Protein AF-A0A535T461-F1 (afdb_monomer)

pLDDT: mean 93.83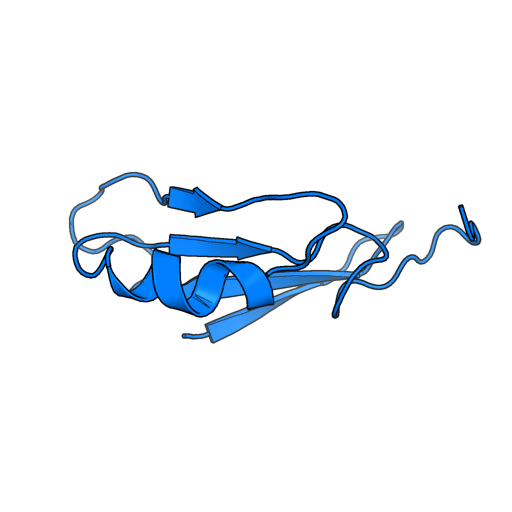, std 5.35, range [72.31, 98.25]

Structure (mmCIF, N/CA/C/O backbone):
data_AF-A0A535T461-F1
#
_entry.id   AF-A0A535T461-F1
#
loop_
_atom_site.group_PDB
_atom_site.id
_atom_site.type_symbol
_atom_site.label_atom_id
_atom_site.label_alt_id
_atom_site.label_comp_id
_atom_site.label_asym_id
_atom_site.label_entity_id
_atom_site.label_seq_id
_atom_site.pdbx_PDB_ins_code
_atom_site.Cartn_x
_atom_site.Cartn_y
_atom_site.Cartn_z
_atom_site.occupancy
_atom_site.B_iso_or_equiv
_atom_site.auth_seq_id
_atom_site.auth_comp_id
_atom_site.auth_asym_id
_atom_site.auth_atom_id
_atom_site.pdbx_PDB_model_num
ATOM 1 N N . MET A 1 1 ? -9.856 7.553 0.711 1.00 89.75 1 MET A N 1
ATOM 2 C CA . MET A 1 1 ? -8.636 6.847 0.279 1.00 89.75 1 MET A CA 1
ATOM 3 C C . MET A 1 1 ? -7.625 7.902 -0.107 1.00 89.75 1 MET A C 1
ATOM 5 O O . MET A 1 1 ? -8.006 8.825 -0.820 1.00 89.75 1 MET A O 1
ATOM 9 N N . THR A 1 2 ? -6.391 7.772 0.365 1.00 96.44 2 THR A N 1
ATOM 10 C CA . THR A 1 2 ? -5.292 8.672 0.000 1.00 96.44 2 THR A CA 1
ATOM 11 C C . THR A 1 2 ? -4.185 7.855 -0.641 1.00 96.44 2 THR A C 1
ATOM 13 O O . THR A 1 2 ? -3.736 6.868 -0.063 1.00 96.44 2 THR A O 1
ATOM 16 N N . THR A 1 3 ? -3.757 8.262 -1.831 1.00 97.69 3 THR A N 1
ATOM 17 C CA . THR A 1 3 ? -2.628 7.644 -2.528 1.00 97.69 3 THR A CA 1
ATOM 18 C C . THR A 1 3 ? -1.328 8.288 -2.074 1.00 97.69 3 THR A C 1
ATOM 20 O O . THR A 1 3 ? -1.202 9.514 -2.042 1.00 97.69 3 THR A O 1
ATOM 23 N N . HIS A 1 4 ? -0.340 7.458 -1.772 1.00 97.88 4 HIS A N 1
ATOM 24 C CA . HIS A 1 4 ? 0.998 7.874 -1.386 1.00 97.88 4 HIS A CA 1
ATOM 25 C C . HIS A 1 4 ? 2.034 7.313 -2.355 1.00 97.88 4 HIS A C 1
ATOM 27 O O . HIS A 1 4 ? 1.846 6.264 -2.972 1.00 97.88 4 HIS A O 1
ATOM 33 N N . LYS A 1 5 ? 3.161 8.019 -2.462 1.00 98.00 5 LYS A N 1
ATOM 34 C CA . LYS A 1 5 ? 4.331 7.572 -3.214 1.00 98.00 5 LYS A CA 1
ATOM 35 C C . LYS A 1 5 ? 5.566 7.648 -2.329 1.00 98.00 5 LYS A C 1
ATOM 37 O O . LYS A 1 5 ? 5.936 8.727 -1.873 1.00 98.00 5 LYS A O 1
ATOM 42 N N . LEU A 1 6 ? 6.207 6.506 -2.119 1.00 97.50 6 LEU A N 1
ATOM 43 C CA . LEU A 1 6 ? 7.518 6.408 -1.498 1.00 97.50 6 LEU A CA 1
ATOM 44 C C . LEU A 1 6 ? 8.581 6.356 -2.596 1.00 97.50 6 LEU A C 1
ATOM 46 O O . LEU A 1 6 ? 8.667 5.393 -3.357 1.00 97.50 6 LEU A O 1
ATOM 50 N N . VAL A 1 7 ? 9.389 7.410 -2.669 1.00 97.50 7 VAL A N 1
ATOM 51 C CA . VAL A 1 7 ? 10.494 7.515 -3.622 1.00 97.50 7 VAL A CA 1
ATOM 52 C C . VAL A 1 7 ? 11.732 6.854 -3.026 1.00 97.50 7 VAL A C 1
ATOM 54 O O . VAL A 1 7 ? 12.192 7.242 -1.954 1.00 97.50 7 VAL A O 1
ATOM 57 N N . THR A 1 8 ? 12.294 5.873 -3.732 1.00 95.56 8 THR A N 1
ATOM 58 C CA . THR A 1 8 ? 13.557 5.219 -3.360 1.00 95.56 8 THR A CA 1
ATOM 59 C C . THR A 1 8 ? 14.548 5.246 -4.525 1.00 95.56 8 THR A C 1
ATOM 61 O O . THR A 1 8 ? 14.194 5.613 -5.650 1.00 95.56 8 THR A O 1
ATOM 64 N N . ALA A 1 9 ? 15.791 4.826 -4.269 1.00 95.44 9 ALA A N 1
ATOM 65 C CA . ALA A 1 9 ? 16.804 4.678 -5.314 1.00 95.44 9 ALA A CA 1
ATOM 66 C C . ALA A 1 9 ? 16.435 3.598 -6.351 1.00 95.44 9 ALA A C 1
ATOM 68 O O . ALA A 1 9 ? 16.722 3.760 -7.531 1.00 95.44 9 ALA A O 1
ATOM 69 N N . GLY A 1 10 ? 15.786 2.506 -5.926 1.00 95.25 10 GLY A N 1
ATOM 70 C CA . GLY A 1 10 ? 15.508 1.350 -6.789 1.00 95.25 10 GLY A CA 1
ATOM 71 C C . GLY A 1 10 ? 14.120 1.335 -7.436 1.00 95.25 10 GLY A C 1
ATOM 72 O O . GLY A 1 10 ? 13.918 0.614 -8.418 1.00 95.25 10 GLY A O 1
ATOM 73 N N . ALA A 1 11 ? 13.158 2.081 -6.889 1.00 96.25 11 ALA A N 1
ATOM 74 C CA . ALA A 1 11 ? 11.793 2.188 -7.404 1.00 96.25 11 ALA A CA 1
ATOM 75 C C . ALA A 1 11 ? 11.017 3.356 -6.772 1.00 96.25 11 ALA A C 1
ATOM 77 O O . ALA A 1 11 ? 11.308 3.775 -5.649 1.00 96.25 11 ALA A O 1
ATOM 78 N N . ASP A 1 12 ? 9.985 3.820 -7.468 1.00 97.75 12 ASP A N 1
ATOM 79 C CA . ASP A 1 12 ? 8.853 4.494 -6.836 1.00 97.75 12 ASP A CA 1
ATOM 80 C C . ASP A 1 12 ? 7.825 3.451 -6.413 1.00 97.75 12 ASP A C 1
ATOM 82 O O . ASP A 1 12 ? 7.423 2.611 -7.216 1.00 97.75 12 ASP A O 1
ATOM 86 N N . ILE A 1 13 ? 7.408 3.519 -5.152 1.00 97.44 13 ILE A N 1
ATOM 87 C CA . ILE A 1 13 ? 6.457 2.599 -4.537 1.00 97.44 13 ILE A CA 1
ATOM 88 C C . ILE A 1 13 ? 5.158 3.349 -4.268 1.00 97.44 13 ILE A C 1
ATOM 90 O O . ILE A 1 13 ? 5.138 4.291 -3.473 1.00 97.44 13 ILE A O 1
ATOM 94 N N . VAL A 1 14 ? 4.080 2.938 -4.932 1.00 98.25 14 VAL A N 1
ATOM 95 C CA . VAL A 1 14 ? 2.746 3.521 -4.773 1.00 98.25 14 VAL A CA 1
ATOM 96 C C . VAL A 1 14 ? 1.872 2.608 -3.922 1.00 98.25 14 VAL A C 1
ATOM 98 O O . VAL A 1 14 ? 1.817 1.396 -4.132 1.00 98.25 14 VAL A O 1
ATOM 101 N N . TYR A 1 15 ? 1.197 3.204 -2.945 1.00 97.88 15 TYR A N 1
ATOM 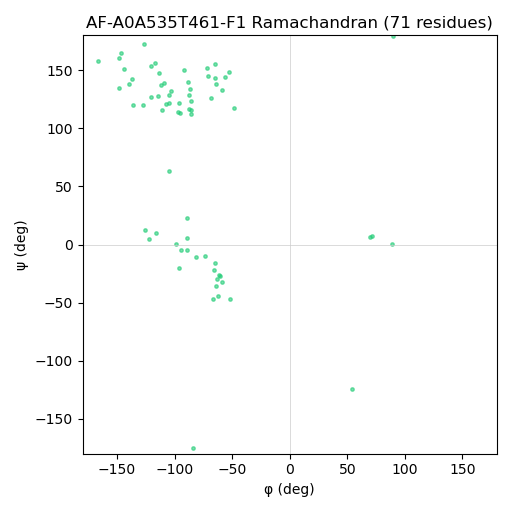102 C CA . TYR A 1 15 ? 0.256 2.519 -2.067 1.00 97.88 15 TYR A CA 1
ATOM 103 C C . TYR A 1 15 ? -0.914 3.438 -1.722 1.00 97.88 15 TYR A C 1
ATO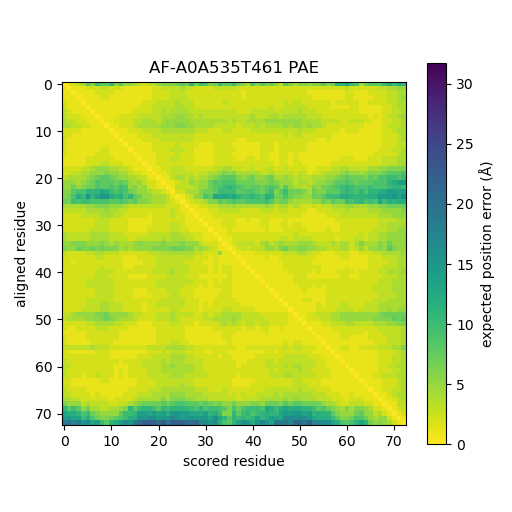M 105 O O . TYR A 1 15 ? -0.764 4.662 -1.675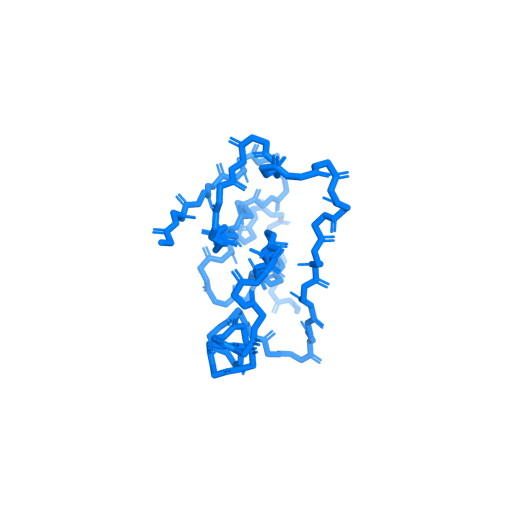 1.00 97.88 15 TYR A O 1
ATOM 113 N N . ASP A 1 16 ? -2.072 2.844 -1.466 1.00 97.56 16 ASP A N 1
ATOM 114 C CA . ASP A 1 16 ? -3.268 3.554 -1.038 1.00 97.56 16 ASP A CA 1
ATOM 115 C C . ASP A 1 16 ? -3.565 3.247 0.426 1.00 97.56 16 ASP A C 1
ATOM 117 O O . ASP A 1 16 ? -3.452 2.110 0.884 1.00 97.56 16 ASP A O 1
ATOM 121 N N . VAL A 1 17 ? -3.965 4.278 1.164 1.00 96.75 17 VAL A N 1
ATOM 122 C CA . VAL A 1 17 ? -4.443 4.167 2.541 1.00 96.75 17 VAL A CA 1
ATOM 123 C C . VAL A 1 17 ? -5.955 4.380 2.549 1.00 96.75 17 VAL A C 1
ATOM 125 O O . VAL A 1 17 ? -6.469 5.425 2.130 1.00 96.75 17 VAL A O 1
ATOM 128 N N . HIS A 1 18 ? -6.681 3.376 3.031 1.00 95.38 18 HIS A N 1
ATOM 129 C CA . HIS A 1 18 ? -8.123 3.392 3.237 1.00 95.38 18 HIS A CA 1
ATOM 130 C C . HIS A 1 18 ? -8.396 3.527 4.739 1.00 95.38 18 HIS A C 1
ATOM 132 O O . HIS A 1 18 ? -7.954 2.696 5.529 1.00 95.38 18 HIS A O 1
ATOM 138 N N . GLY A 1 19 ? -9.118 4.578 5.132 1.00 92.69 19 GLY A N 1
ATOM 139 C CA . GLY A 1 19 ? -9.323 4.932 6.540 1.00 92.69 19 GLY A CA 1
ATOM 140 C C . GLY A 1 19 ? -8.253 5.889 7.092 1.00 92.69 19 GLY A C 1
ATOM 141 O O . GLY A 1 19 ? -7.365 6.318 6.352 1.00 92.69 19 GLY A O 1
ATOM 142 N N . PRO A 1 20 ? -8.364 6.288 8.370 1.00 90.69 20 PRO A N 1
ATOM 143 C CA . PRO A 1 20 ? -7.456 7.247 8.996 1.00 90.69 20 PRO A CA 1
ATOM 144 C C . PRO A 1 20 ? -6.063 6.652 9.249 1.00 90.69 20 PRO A C 1
ATOM 146 O O . PRO A 1 20 ? -5.915 5.451 9.475 1.00 90.69 20 PRO A O 1
ATOM 149 N N . LEU A 1 21 ? -5.043 7.513 9.250 1.00 84.56 21 LEU A N 1
ATOM 150 C CA . LEU A 1 21 ? -3.690 7.195 9.702 1.00 84.56 21 LEU A CA 1
ATOM 151 C C . LEU A 1 21 ? -3.182 8.367 10.567 1.00 84.56 21 LEU A C 1
ATOM 153 O O . LEU A 1 21 ? -3.123 9.486 10.052 1.00 84.56 21 LEU A O 1
ATOM 157 N N . PRO A 1 22 ? -2.828 8.155 11.851 1.00 86.31 22 PRO A N 1
ATOM 158 C CA . PRO A 1 22 ? -2.808 6.878 12.580 1.00 86.31 22 PRO A CA 1
ATOM 159 C C . PRO A 1 22 ? -4.208 6.256 12.755 1.00 86.31 22 PRO A C 1
ATOM 161 O O . PRO A 1 22 ? -5.215 6.958 12.690 1.00 86.31 22 PRO A O 1
ATOM 164 N N . ALA A 1 23 ? -4.270 4.930 12.925 1.00 85.69 23 ALA A N 1
ATOM 165 C CA . ALA A 1 23 ? -5.534 4.208 13.081 1.00 85.69 23 ALA A CA 1
ATOM 166 C C . ALA A 1 23 ? -6.309 4.732 14.300 1.00 85.69 23 ALA A C 1
ATOM 168 O O . ALA A 1 23 ? -5.736 4.889 15.380 1.00 85.69 23 ALA A O 1
ATOM 169 N N . ALA A 1 24 ? -7.605 4.999 14.123 1.00 80.62 24 ALA A N 1
ATOM 170 C CA . ALA A 1 24 ? -8.431 5.703 15.109 1.00 80.62 24 ALA A CA 1
ATOM 171 C C . ALA A 1 24 ? -8.546 4.980 16.464 1.00 80.62 24 ALA A C 1
ATOM 173 O O . ALA A 1 24 ? -8.766 5.616 17.489 1.00 80.62 24 ALA A O 1
ATOM 174 N N . ASP A 1 25 ? -8.391 3.661 16.467 1.00 83.25 25 ASP A N 1
ATOM 175 C CA . ASP A 1 25 ? -8.561 2.773 17.617 1.00 83.25 25 ASP A CA 1
ATOM 176 C C . ASP A 1 25 ? -7.258 2.060 18.022 1.00 83.25 25 ASP A C 1
ATOM 178 O O . ASP A 1 25 ? -7.276 1.133 18.831 1.00 83.25 25 ASP A O 1
ATOM 182 N N . GLY A 1 26 ? -6.121 2.464 17.444 1.00 85.06 26 GLY A N 1
ATOM 183 C CA . GLY A 1 26 ? -4.826 1.828 17.679 1.00 85.06 26 GLY A CA 1
ATOM 184 C C . GLY A 1 26 ? -4.685 0.421 17.086 1.00 85.06 26 GLY A C 1
ATOM 185 O O . GLY A 1 26 ? -3.660 -0.224 17.318 1.00 85.06 26 GLY A O 1
ATOM 186 N N . ARG A 1 27 ? -5.663 -0.077 16.310 1.00 90.06 27 ARG A N 1
ATOM 187 C CA . ARG A 1 27 ? -5.531 -1.373 15.634 1.00 90.06 27 ARG A CA 1
ATOM 188 C C . ARG A 1 27 ? -4.411 -1.326 14.591 1.00 90.06 27 ARG A C 1
ATOM 190 O O . ARG A 1 27 ? -4.250 -0.322 13.893 1.00 90.06 27 ARG A O 1
ATOM 197 N N . PRO A 1 28 ? -3.655 -2.424 14.421 1.00 92.94 28 PRO A N 1
ATOM 198 C CA . PRO A 1 28 ? -2.645 -2.491 13.379 1.00 92.94 28 PRO A CA 1
ATOM 199 C C . PRO A 1 28 ? -3.301 -2.417 11.987 1.00 92.94 28 PRO A C 1
ATOM 201 O O . PRO A 1 28 ? -4.319 -3.091 11.751 1.00 92.94 28 PRO A O 1
ATOM 204 N N . PRO A 1 29 ? -2.719 -1.659 11.040 1.00 94.75 29 PRO A N 1
ATOM 205 C CA . PRO A 1 29 ? -3.189 -1.642 9.661 1.00 94.75 29 PRO A CA 1
ATOM 206 C C . PRO A 1 29 ? -3.209 -3.045 9.039 1.00 94.75 29 PRO A C 1
ATOM 208 O O . PRO A 1 29 ? -2.339 -3.872 9.316 1.00 94.75 29 PRO A O 1
ATOM 211 N N . LEU A 1 30 ? -4.197 -3.320 8.185 1.00 96.25 30 LEU A N 1
ATOM 212 C CA . LEU A 1 30 ? -4.195 -4.502 7.322 1.00 96.25 30 LEU A CA 1
ATOM 213 C C . LEU A 1 30 ? -3.461 -4.171 6.030 1.00 96.25 30 LEU A C 1
ATOM 215 O O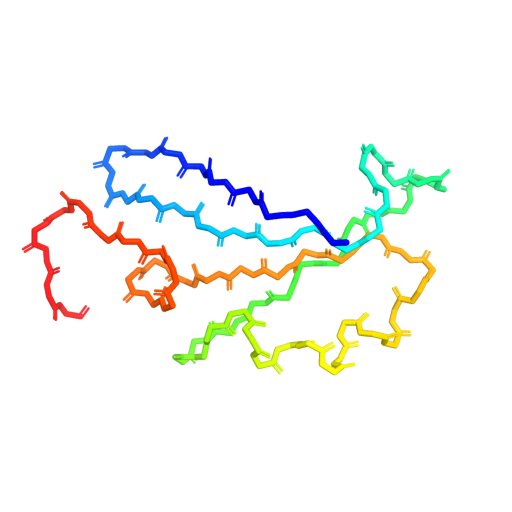 . LEU A 1 30 ? -3.929 -3.330 5.268 1.00 96.25 30 LEU A O 1
ATOM 219 N N . PHE A 1 31 ? -2.349 -4.849 5.762 1.00 97.00 31 PHE A N 1
ATOM 220 C CA . PHE A 1 31 ? -1.633 -4.688 4.505 1.00 97.00 31 PHE A CA 1
ATOM 221 C C . PHE A 1 31 ? -2.030 -5.796 3.520 1.00 97.00 31 PHE A C 1
ATOM 223 O O . PHE A 1 31 ? -1.754 -6.970 3.763 1.00 97.00 31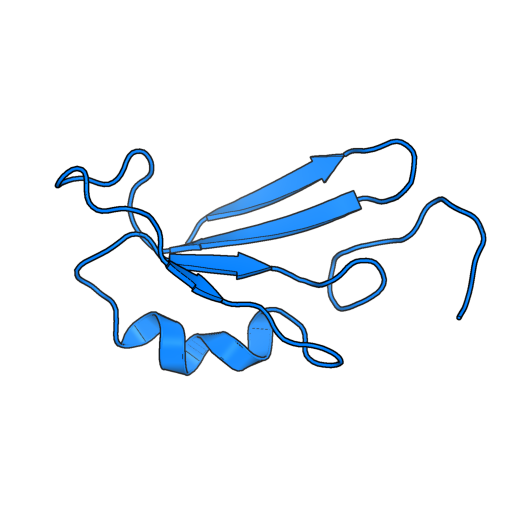 PHE A O 1
ATOM 230 N N . MET A 1 32 ? -2.693 -5.430 2.424 1.00 97.75 32 MET A N 1
ATOM 231 C CA . MET A 1 32 ? -3.066 -6.342 1.345 1.00 97.75 32 MET A CA 1
ATOM 232 C C . MET A 1 32 ? -2.033 -6.281 0.220 1.00 97.75 32 MET A C 1
ATOM 234 O O . MET A 1 32 ? -1.780 -5.222 -0.355 1.00 97.75 32 MET A O 1
ATOM 238 N N . ILE A 1 33 ? -1.445 -7.434 -0.087 1.00 94.94 33 ILE A N 1
ATOM 239 C CA . ILE A 1 33 ? -0.410 -7.594 -1.106 1.00 94.94 33 ILE A CA 1
ATOM 240 C C . ILE A 1 33 ? -0.687 -8.847 -1.934 1.00 94.94 33 ILE A C 1
ATOM 242 O O . ILE A 1 33 ? -1.121 -9.873 -1.410 1.00 94.94 33 ILE A O 1
ATOM 246 N N . ALA A 1 34 ? -0.420 -8.758 -3.232 1.00 93.69 34 ALA A N 1
ATOM 247 C CA . ALA A 1 34 ? -0.459 -9.873 -4.165 1.00 93.69 34 ALA A CA 1
ATOM 248 C C . ALA A 1 34 ? 0.616 -9.685 -5.244 1.00 93.69 34 ALA A C 1
ATOM 250 O O . ALA A 1 34 ? 1.158 -8.598 -5.403 1.00 93.69 34 ALA A O 1
ATOM 251 N N . GLN A 1 35 ? 0.927 -10.753 -5.980 1.00 90.06 35 GLN A N 1
ATOM 252 C CA . GLN A 1 35 ? 1.740 -10.729 -7.197 1.00 90.06 35 GLN A CA 1
ATOM 253 C C . GLN A 1 35 ? 1.232 -11.861 -8.108 1.00 90.06 35 GLN A C 1
ATOM 255 O O . GLN A 1 35 ? 1.010 -12.960 -7.597 1.00 90.06 35 GLN A O 1
ATOM 260 N N . PRO A 1 36 ? 1.024 -11.644 -9.421 1.00 92.31 36 PRO A N 1
ATOM 261 C CA . PRO A 1 36 ? 1.343 -10.454 -10.225 1.00 92.31 36 PRO A CA 1
ATOM 262 C C . PRO A 1 36 ? 0.227 -9.387 -10.275 1.00 92.31 36 PRO A C 1
ATOM 264 O O . PRO A 1 36 ? 0.168 -8.601 -11.214 1.00 92.31 36 PRO A O 1
ATOM 267 N N . MET A 1 37 ? -0.681 -9.363 -9.301 1.00 96.44 37 MET A N 1
ATOM 268 C CA . MET A 1 37 ? -1.786 -8.399 -9.235 1.00 96.44 37 MET A CA 1
ATOM 269 C C . MET A 1 37 ? -1.372 -7.116 -8.494 1.00 96.44 37 MET A C 1
ATOM 271 O O . MET A 1 37 ? -0.690 -7.200 -7.475 1.00 96.44 37 MET A O 1
ATOM 275 N N . ASP A 1 38 ? -1.797 -5.949 -8.984 1.00 97.44 38 ASP A N 1
ATOM 276 C CA . ASP A 1 38 ? -1.590 -4.652 -8.320 1.00 97.44 38 ASP A CA 1
ATOM 277 C C . ASP A 1 38 ? -2.668 -4.346 -7.253 1.00 97.44 38 ASP A C 1
ATOM 279 O O . ASP A 1 38 ? -3.528 -5.183 -6.954 1.00 97.44 38 ASP A O 1
ATOM 283 N N . ALA A 1 39 ? -2.634 -3.147 -6.656 1.00 97.88 39 ALA A N 1
ATOM 284 C CA . ALA A 1 39 ? -3.567 -2.756 -5.600 1.00 97.88 39 ALA A CA 1
ATOM 285 C C . ALA A 1 39 ? -5.039 -2.774 -6.039 1.00 97.88 39 ALA A C 1
ATOM 287 O O . ALA A 1 39 ? -5.924 -2.974 -5.203 1.00 97.88 39 ALA A O 1
ATOM 288 N N . SER A 1 40 ? -5.320 -2.577 -7.333 1.00 96.62 40 SER A N 1
ATOM 289 C CA . SER A 1 40 ? -6.690 -2.421 -7.832 1.00 96.62 40 SER A CA 1
ATOM 290 C C . SER A 1 40 ? -7.540 -3.673 -7.609 1.00 96.62 40 SER A C 1
ATOM 292 O O . SER A 1 40 ? -8.741 -3.567 -7.348 1.00 96.62 40 SER A O 1
ATOM 294 N N . GLY A 1 41 ? -6.910 -4.851 -7.605 1.00 97.06 41 GLY A N 1
ATOM 295 C CA . GLY A 1 41 ? -7.581 -6.121 -7.343 1.00 97.06 41 GLY A CA 1
ATOM 296 C C . GLY A 1 41 ? -8.139 -6.257 -5.923 1.00 97.06 41 GLY A C 1
ATOM 297 O O . GLY A 1 41 ? -9.008 -7.092 -5.680 1.00 97.06 41 GLY A O 1
ATOM 298 N N . PHE A 1 42 ? -7.702 -5.410 -4.986 1.00 97.94 42 PHE A N 1
ATOM 299 C CA . PHE A 1 42 ? -8.196 -5.403 -3.612 1.00 97.94 42 PHE A CA 1
ATOM 300 C C . PHE A 1 42 ? -9.327 -4.406 -3.354 1.00 97.94 42 PHE A C 1
ATOM 302 O O . PHE A 1 42 ? -9.884 -4.436 -2.260 1.00 97.94 42 PHE A O 1
ATOM 309 N N . ASN A 1 43 ? -9.723 -3.563 -4.316 1.00 95.31 43 ASN A N 1
ATOM 310 C CA . ASN A 1 43 ? -10.708 -2.494 -4.087 1.00 95.31 43 ASN A CA 1
ATOM 311 C C . ASN A 1 43 ? -12.007 -2.992 -3.427 1.00 95.31 43 ASN A C 1
ATOM 313 O O . ASN A 1 43 ? -12.466 -2.415 -2.440 1.00 95.31 43 ASN A O 1
ATOM 317 N N . THR A 1 44 ? -12.577 -4.092 -3.931 1.00 97.25 44 THR A N 1
ATOM 318 C CA . THR A 1 44 ? -13.785 -4.691 -3.347 1.00 97.25 44 THR A CA 1
ATOM 319 C C . THR A 1 44 ? -13.512 -5.262 -1.958 1.00 97.25 44 THR A C 1
ATOM 321 O O . THR A 1 44 ? -14.259 -4.971 -1.029 1.00 97.25 44 THR A O 1
ATOM 324 N N . LEU A 1 45 ? -12.429 -6.025 -1.779 1.00 97.56 45 LEU A N 1
ATOM 325 C CA . LEU A 1 45 ? -12.101 -6.620 -0.483 1.00 97.56 45 LEU A CA 1
ATOM 326 C C . LEU A 1 45 ? -11.848 -5.552 0.592 1.00 97.56 45 LEU A C 1
ATOM 328 O O . LEU A 1 45 ? -12.379 -5.655 1.693 1.00 97.56 45 LEU A O 1
ATOM 332 N N . ALA A 1 46 ? -11.090 -4.506 0.261 1.00 97.06 46 ALA A N 1
ATOM 333 C CA . ALA A 1 46 ? -10.799 -3.386 1.150 1.00 97.06 46 ALA A CA 1
ATOM 334 C C . ALA A 1 46 ? -12.078 -2.675 1.620 1.00 97.06 46 ALA A C 1
ATOM 336 O O . ALA A 1 46 ? -12.132 -2.217 2.759 1.00 97.06 46 ALA A O 1
ATOM 337 N N . SER A 1 47 ? -13.128 -2.632 0.788 1.00 95.75 47 SER A N 1
ATOM 338 C CA . SER A 1 47 ? -14.403 -1.999 1.152 1.00 95.75 47 SER A CA 1
ATOM 339 C C . SER A 1 47 ? -15.155 -2.705 2.290 1.00 95.75 47 SER A C 1
ATOM 341 O O . SER A 1 47 ? -15.949 -2.061 2.972 1.00 95.75 47 SER A O 1
ATOM 343 N N . TYR A 1 48 ? -14.878 -3.990 2.545 1.00 97.12 48 TYR A N 1
ATOM 344 C CA . TYR A 1 48 ? -15.489 -4.739 3.650 1.00 97.12 48 TYR A CA 1
ATOM 345 C C . TYR A 1 48 ? -14.826 -4.490 5.013 1.00 97.12 48 TYR A C 1
ATOM 347 O O . TYR A 1 48 ? -15.383 -4.880 6.036 1.00 97.12 48 TYR A O 1
ATOM 355 N N . PHE A 1 49 ? -13.664 -3.833 5.054 1.00 94.88 49 PHE A N 1
ATOM 356 C CA . PHE A 1 49 ? -12.916 -3.552 6.284 1.00 94.88 49 PHE A CA 1
ATOM 357 C C . PHE A 1 49 ? -13.063 -2.084 6.697 1.00 94.88 49 PHE A C 1
ATOM 359 O O . PHE A 1 49 ? -12.097 -1.324 6.726 1.00 94.88 49 PHE A O 1
ATOM 366 N N . SER A 1 50 ? -14.289 -1.661 7.007 1.00 90.56 50 SER A N 1
ATOM 367 C CA . SER A 1 50 ? -14.578 -0.274 7.403 1.00 90.56 50 SER A CA 1
ATOM 368 C C . SER A 1 50 ? -14.114 0.087 8.820 1.00 90.56 50 SER A C 1
ATOM 370 O O . SER A 1 50 ? -14.173 1.250 9.209 1.00 90.56 50 SER A O 1
ATOM 372 N N . ASP A 1 51 ? -13.702 -0.900 9.612 1.00 91.12 51 ASP A N 1
ATOM 373 C CA . ASP A 1 51 ? -13.369 -0.784 11.033 1.00 91.12 51 ASP A CA 1
ATOM 374 C C . ASP A 1 51 ? -11.863 -0.659 11.310 1.00 91.12 51 ASP A C 1
ATOM 376 O O . ASP A 1 51 ? -11.458 -0.576 12.469 1.00 91.12 51 ASP A O 1
ATOM 380 N N . ARG A 1 52 ? -11.024 -0.651 10.268 1.00 93.62 52 ARG A N 1
ATOM 381 C CA . ARG A 1 52 ? -9.566 -0.555 10.394 1.00 93.62 52 ARG A CA 1
ATOM 382 C C . ARG A 1 52 ? -8.934 0.177 9.219 1.00 93.62 52 ARG A C 1
ATOM 384 O O . ARG A 1 52 ? -9.497 0.250 8.132 1.00 93.62 52 ARG A O 1
ATOM 391 N N . THR A 1 53 ? -7.712 0.657 9.418 1.00 96.44 53 THR A N 1
ATOM 392 C CA . THR A 1 53 ? -6.885 1.149 8.315 1.00 96.44 53 THR A CA 1
ATOM 393 C C . THR A 1 53 ? -6.479 -0.022 7.421 1.00 96.44 53 THR A C 1
ATOM 395 O O . THR A 1 53 ? -5.897 -1.000 7.899 1.00 96.44 53 THR A O 1
ATOM 398 N N . VAL A 1 54 ? -6.757 0.081 6.123 1.00 97.06 54 VAL A N 1
ATOM 399 C CA . VAL A 1 54 ? -6.289 -0.871 5.107 1.00 97.06 54 VAL A CA 1
ATOM 400 C C . VAL A 1 54 ? -5.274 -0.178 4.212 1.00 97.06 54 VAL A C 1
ATOM 402 O O . VAL A 1 54 ? -5.470 0.968 3.810 1.00 97.06 54 VAL A O 1
ATOM 405 N N . ILE A 1 55 ? -4.193 -0.881 3.898 1.00 97.62 55 ILE A N 1
ATOM 406 C CA . ILE A 1 55 ? -3.186 -0.454 2.934 1.00 97.62 55 ILE A CA 1
ATOM 407 C C . ILE A 1 55 ? -3.225 -1.432 1.763 1.00 97.62 55 ILE A C 1
ATOM 409 O O . ILE A 1 55 ? -3.139 -2.643 1.970 1.00 97.62 55 ILE A O 1
ATOM 413 N N . THR A 1 56 ? -3.339 -0.915 0.546 1.00 98.00 56 THR A N 1
ATOM 414 C CA . THR A 1 56 ? -3.133 -1.674 -0.696 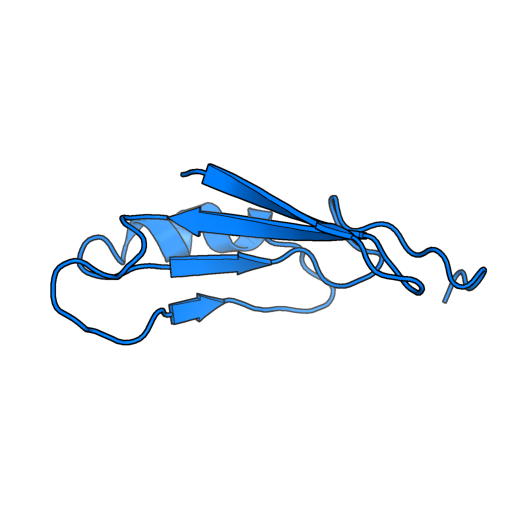1.00 98.00 56 THR A CA 1
ATOM 415 C C . THR A 1 56 ? -1.890 -1.125 -1.391 1.00 98.00 56 THR A C 1
ATOM 417 O O . THR A 1 56 ? -1.547 0.046 -1.237 1.00 98.00 56 THR A O 1
ATOM 420 N N . TYR A 1 57 ? -1.149 -1.971 -2.096 1.00 96.56 57 TYR A N 1
ATOM 421 C CA . TYR A 1 57 ? 0.160 -1.619 -2.648 1.00 96.56 57 TYR A CA 1
ATOM 422 C C . TYR A 1 57 ? 0.317 -2.187 -4.045 1.00 96.56 57 TYR A C 1
ATOM 424 O O . TYR A 1 57 ? -0.047 -3.335 -4.293 1.00 96.56 57 TYR A O 1
ATOM 432 N N . ASP A 1 58 ? 0.889 -1.381 -4.931 1.00 97.69 58 ASP A N 1
ATOM 433 C CA . ASP A 1 58 ? 1.309 -1.824 -6.248 1.00 97.69 58 ASP A CA 1
ATOM 434 C C . ASP A 1 58 ? 2.717 -2.409 -6.119 1.00 97.69 58 ASP A C 1
ATOM 436 O O . ASP A 1 58 ? 3.650 -1.642 -5.848 1.00 97.69 58 ASP A O 1
ATOM 440 N N . PRO A 1 59 ? 2.923 -3.728 -6.298 1.00 95.62 59 PRO A N 1
ATOM 441 C CA . PRO A 1 59 ? 4.253 -4.305 -6.224 1.00 95.62 59 PRO A CA 1
ATOM 442 C C . PRO A 1 59 ? 5.228 -3.588 -7.141 1.00 95.62 59 PRO A C 1
ATOM 444 O O . PRO A 1 59 ? 4.876 -3.084 -8.201 1.00 95.62 59 PRO A O 1
ATOM 447 N N . ARG A 1 60 ? 6.487 -3.542 -6.729 1.00 94.62 60 ARG A N 1
ATOM 448 C CA . ARG A 1 60 ? 7.567 -2.943 -7.502 1.00 94.62 60 ARG A CA 1
ATOM 449 C C . ARG A 1 60 ? 7.556 -3.425 -8.962 1.00 94.62 60 ARG A C 1
ATOM 451 O O . ARG A 1 60 ? 7.812 -4.596 -9.217 1.00 94.62 60 ARG A O 1
ATOM 458 N N . GLY A 1 61 ? 7.350 -2.500 -9.902 1.00 94.19 61 GLY A N 1
ATOM 459 C CA . GLY A 1 61 ? 7.282 -2.790 -11.339 1.00 94.19 61 GLY A CA 1
ATOM 460 C C . GLY A 1 61 ? 5.889 -3.141 -11.863 1.00 94.19 61 GLY A C 1
ATOM 461 O O . GLY A 1 61 ? 5.753 -3.392 -13.054 1.00 94.19 61 GLY A O 1
ATOM 462 N N . LEU A 1 62 ? 4.870 -3.141 -11.006 1.00 94.94 62 LEU A N 1
ATOM 463 C CA . LEU A 1 62 ? 3.472 -3.374 -11.353 1.00 94.94 62 LEU A CA 1
ATOM 464 C C . LEU A 1 62 ? 2.631 -2.132 -11.045 1.00 94.94 62 LEU A C 1
ATOM 466 O O . LEU A 1 62 ? 2.995 -1.309 -10.202 1.00 94.94 62 LEU A O 1
ATOM 470 N N . GLY A 1 63 ? 1.491 -2.005 -11.726 1.00 95.31 63 GLY A N 1
ATOM 471 C CA . GLY A 1 63 ? 0.555 -0.901 -11.526 1.00 95.31 63 GLY A CA 1
ATOM 472 C C . GLY A 1 63 ? 1.231 0.468 -11.660 1.00 95.31 63 GLY A C 1
ATOM 473 O O . GLY A 1 63 ? 1.861 0.779 -12.671 1.00 95.31 63 GLY A O 1
ATOM 474 N N . ARG A 1 64 ? 1.108 1.300 -10.621 1.00 97.44 64 ARG A N 1
ATOM 475 C CA . ARG A 1 64 ? 1.677 2.656 -10.551 1.00 97.44 64 ARG A CA 1
ATOM 476 C C . ARG A 1 64 ? 3.105 2.678 -9.980 1.00 97.44 64 ARG A C 1
ATOM 478 O O . ARG A 1 64 ? 3.717 3.749 -9.954 1.00 97.44 64 ARG A O 1
ATOM 485 N N . SER A 1 65 ? 3.642 1.544 -9.522 1.00 96.94 65 SER A N 1
ATOM 486 C CA . SER A 1 65 ? 4.999 1.436 -8.970 1.00 96.94 65 SER A CA 1
ATOM 487 C C . SER A 1 65 ? 6.038 1.212 -10.069 1.00 96.94 65 SER A C 1
ATOM 489 O O . SER A 1 65 ? 6.069 0.170 -10.722 1.00 96.94 65 SER A O 1
ATOM 491 N N . VAL A 1 66 ? 6.952 2.169 -10.240 1.00 95.88 66 VAL A N 1
ATOM 492 C CA . VAL A 1 66 ? 7.918 2.191 -11.351 1.00 95.88 66 VAL A CA 1
ATOM 493 C C . VAL A 1 66 ? 9.312 1.804 -10.868 1.00 95.88 66 VAL A C 1
ATOM 495 O O . VAL A 1 66 ? 9.839 2.389 -9.919 1.00 95.88 66 VAL A O 1
ATOM 498 N N . ARG A 1 67 ? 9.944 0.835 -11.539 1.00 95.25 67 ARG A N 1
ATOM 499 C CA . ARG A 1 67 ? 11.342 0.457 -11.288 1.00 95.25 67 ARG A CA 1
ATOM 500 C C . ARG A 1 67 ? 12.302 1.543 -11.772 1.00 95.25 67 ARG A C 1
ATOM 502 O O . ARG A 1 67 ? 12.084 2.162 -12.806 1.00 95.25 67 ARG A O 1
ATOM 509 N N . LYS A 1 68 ? 13.400 1.726 -11.040 1.00 96.00 68 LYS A N 1
ATOM 510 C CA . LYS A 1 68 ? 14.517 2.622 -11.398 1.00 96.00 68 LYS A CA 1
ATOM 511 C C . LYS A 1 68 ? 15.854 1.887 -11.495 1.00 96.00 68 LYS A C 1
ATOM 513 O O . LYS A 1 68 ? 16.887 2.507 -11.703 1.00 96.00 68 LYS A O 1
ATOM 518 N N . ASP A 1 69 ? 15.838 0.565 -11.342 1.00 91.38 69 ASP A N 1
ATOM 519 C CA . ASP A 1 69 ? 17.032 -0.284 -11.323 1.00 91.38 69 ASP A CA 1
ATOM 520 C C . ASP A 1 69 ? 17.451 -0.796 -12.709 1.00 91.38 69 ASP A C 1
ATOM 522 O O . ASP A 1 69 ? 18.344 -1.633 -12.799 1.00 91.38 69 ASP A O 1
ATOM 526 N N . GLY A 1 70 ? 16.789 -0.347 -13.779 1.00 87.38 70 GLY A N 1
ATOM 527 C CA . GLY A 1 70 ? 17.109 -0.729 -15.158 1.00 87.38 70 GLY A CA 1
ATOM 528 C C . GLY A 1 70 ? 16.755 -2.170 -15.538 1.00 87.38 70 GLY A C 1
ATOM 529 O O . GLY A 1 70 ? 17.112 -2.605 -16.630 1.00 87.38 70 GLY A O 1
ATOM 530 N N . LYS A 1 71 ? 16.062 -2.920 -14.674 1.00 83.69 71 LYS A N 1
ATOM 531 C CA . LYS A 1 71 ? 15.612 -4.282 -14.984 1.00 83.69 71 LYS A CA 1
ATOM 532 C C . LYS A 1 71 ? 14.199 -4.291 -15.577 1.00 83.69 71 LYS A C 1
ATOM 534 O O . LYS A 1 71 ? 13.375 -3.445 -15.234 1.00 83.69 71 LYS A O 1
ATOM 539 N N . VAL A 1 72 ? 13.940 -5.283 -16.429 1.00 74.50 72 VAL A N 1
ATOM 540 C CA . VAL A 1 72 ? 12.678 -5.491 -17.171 1.00 74.50 72 VAL A CA 1
ATOM 541 C C . VAL A 1 72 ? 12.081 -6.887 -16.948 1.00 74.50 72 VAL 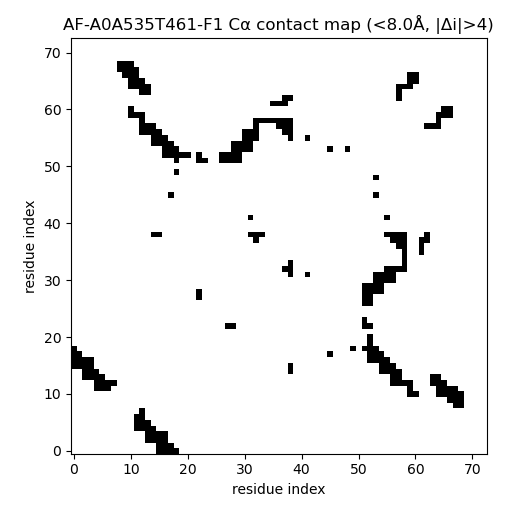A C 1
ATOM 543 O O . VAL A 1 72 ? 11.202 -7.303 -17.697 1.00 74.50 72 VAL A O 1
ATOM 546 N N . ASP A 1 73 ? 12.612 -7.607 -15.956 1.00 72.31 73 ASP A N 1
ATOM 547 C CA . ASP A 1 73 ? 12.162 -8.935 -15.536 1.00 72.31 73 ASP A CA 1
ATOM 548 C C . ASP A 1 73 ? 10.883 -8.895 -14.690 1.00 72.31 73 ASP A C 1
ATOM 550 O O . ASP A 1 73 ? 10.710 -7.918 -13.913 1.00 72.31 73 ASP A O 1
#

Mean predicted aligned error: 3.24 Å

Foldseek 3Di:
DDWDWDDDQFKIKIKDKDADPVWPVNDDEAEDDDPPDFQVVCPVVVVVPNRTIYMGIGPQVGDPMDTPNPDDD

Sequence (73 aa):
MTTHKLVTAGADIVYDVHGPLPAADGRPPLFMIAQPMDASGFNTLASYFSDRTVITYDPRGLGRSVRKDGKVD

Radius of gyration: 13.11 Å; Cα contacts (8 Å, |Δi|>4): 139; chains: 1; bounding box: 33×19×35 Å

Solvent-accessible surface area (backbone atoms only — not comparable to full-atom values): 4358 Å² total; per-residue (Å²): 115,49,80,47,74,52,82,55,84,54,27,36,40,30,35,36,37,36,65,58,82,76,40,92,81,71,58,79,65,47,77,51,80,58,79,100,46,36,35,75,81,40,55,71,65,56,65,75,48,82,89,47,23,36,35,33,32,17,41,85,62,32,79,82,4,43,63,58,68,85,74,88,129

Nearest PDB structures (foldseek):
  6xtc-assembly2_D  TM=7.259E-01  e=4.167E-03  synthetic construct
  2xt0-assembly1_A  TM=7.969E-01  e=2.269E-02  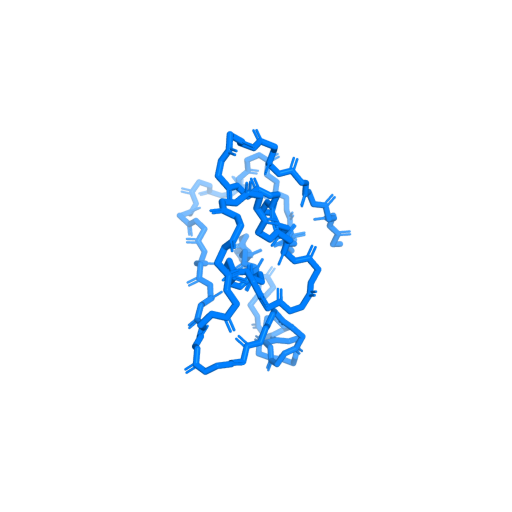Plesiocystis pacifica
  1xqv-assembly1_A  TM=7.340E-01  e=1.030E-01  Thermoplasma acidophilum
  1mtz-assembly1_A  TM=6.835E-01  e=1.776E-01  Thermoplasma acidophilum
  1xrl-assembly1_A  TM=7.416E-01  e=4.144E-01  Thermoplasma acidophilum

Secondary structure (DSSP, 8-state):
-EEEEEE-SSBEEEEEEES-SS-TT-PPPEEE--SS--GGGGHHHHHT-TTS-EEEE--TTSTT--B-SS---